Protein AF-A0A379XV44-F1 (afdb_monomer)

Organism: NCBI:txid59207

Radius of gyration: 12.47 Å; Cα contacts (8 Å, |Δi|>4): 58; chains: 1; bounding box: 31×23×30 Å

Foldseek 3Di:
DDDDPVPVRVVVVVQVVCQVVPQDKDFDDDPVCVVVRVVVNDGDIDHPPDPDPDD

Mean predicted aligned error: 5.56 Å

Nearest PDB structures (foldseek):
  8crv-assembly1_A-2  TM=8.193E-01  e=7.342E-02  Pseudomonas aeruginosa PAO1
  4jz7-assembly1_B  TM=9.569E-01  e=2.643E-01  Giardia lamblia ATCC 50803

pLDDT: mean 87.86, std 13.51, range [42.16, 97.81]

Sequence (55 aa):
MQFDAGSMGPKVTACAEFVSHCRGIAGIGSLADGQAILAGEKGTLIRCETADVDA

Structure (mmCIF, N/CA/C/O backbone):
data_AF-A0A379XV44-F1
#
_entry.id   AF-A0A379XV44-F1
#
loop_
_atom_site.group_PDB
_atom_site.id
_atom_site.type_symbol
_atom_site.label_atom_id
_atom_site.label_alt_id
_atom_site.label_comp_id
_atom_site.label_asym_id
_atom_site.label_entity_id
_atom_site.label_seq_id
_atom_site.pdbx_PDB_ins_code
_atom_site.Cartn_x
_atom_site.Cartn_y
_atom_site.Cartn_z
_atom_site.occupancy
_atom_site.B_iso_or_equiv
_atom_site.auth_seq_id
_atom_site.auth_comp_id
_atom_site.auth_asym_id
_atom_site.auth_atom_id
_atom_site.pdbx_PDB_model_num
ATOM 1 N N . MET A 1 1 ? -12.135 -5.930 -13.385 1.00 61.44 1 MET A N 1
ATOM 2 C CA . MET A 1 1 ? -11.170 -4.834 -13.628 1.00 61.44 1 MET A CA 1
ATOM 3 C C . MET A 1 1 ? -9.783 -5.458 -13.635 1.00 61.44 1 MET A C 1
ATOM 5 O O . MET A 1 1 ? -9.498 -6.209 -12.713 1.00 61.44 1 MET A O 1
ATOM 9 N N . GLN A 1 2 ? -8.980 -5.253 -14.680 1.00 84.12 2 GLN A N 1
ATOM 10 C CA . GLN A 1 2 ? -7.642 -5.850 -14.799 1.00 8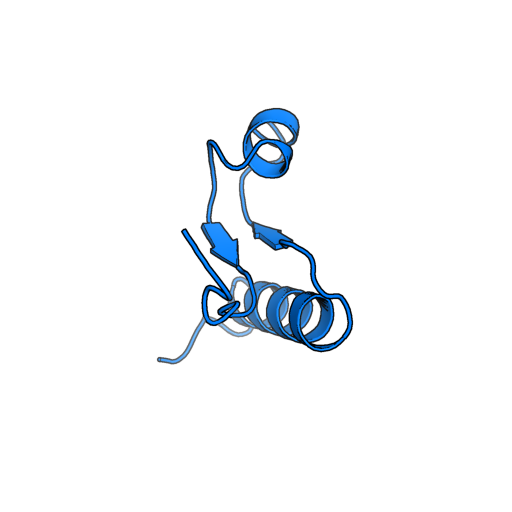4.12 2 GLN A CA 1
ATOM 11 C C . GLN A 1 2 ? -6.597 -4.774 -14.482 1.00 84.12 2 GLN A C 1
ATOM 13 O O . GLN A 1 2 ? -6.617 -3.714 -15.104 1.00 84.12 2 GLN A O 1
ATOM 18 N N . PHE A 1 3 ? -5.712 -5.029 -13.519 1.00 90.69 3 PHE A N 1
ATOM 19 C CA . PHE A 1 3 ? -4.579 -4.149 -13.220 1.00 90.69 3 PHE A CA 1
ATOM 20 C C . PHE A 1 3 ? -3.329 -4.600 -13.977 1.00 90.69 3 PHE A C 1
ATOM 22 O O . PHE A 1 3 ? -3.177 -5.781 -14.288 1.00 90.69 3 PHE A O 1
ATOM 29 N N . ASP A 1 4 ? -2.426 -3.657 -14.244 1.00 93.62 4 ASP A N 1
ATOM 30 C CA . ASP A 1 4 ? -1.151 -3.940 -14.900 1.00 93.62 4 ASP A CA 1
ATOM 31 C C . ASP A 1 4 ? -0.321 -4.961 -14.101 1.00 93.62 4 ASP A C 1
ATOM 33 O O . ASP A 1 4 ? -0.033 -4.755 -12.918 1.00 93.62 4 ASP A O 1
ATOM 37 N N . ALA A 1 5 ? 0.068 -6.060 -14.751 1.00 87.62 5 ALA A N 1
ATOM 38 C CA . ALA A 1 5 ? 0.739 -7.186 -14.104 1.00 87.62 5 ALA A CA 1
ATOM 39 C C . ALA A 1 5 ? 2.170 -6.863 -13.640 1.00 87.62 5 ALA A C 1
ATOM 41 O O . ALA A 1 5 ? 2.671 -7.517 -12.729 1.00 87.62 5 ALA A O 1
ATOM 42 N N . GLY A 1 6 ? 2.821 -5.854 -14.231 1.00 92.00 6 GLY A N 1
ATOM 43 C CA . GLY A 1 6 ? 4.177 -5.432 -13.870 1.00 92.00 6 GLY A CA 1
ATOM 44 C C . GLY A 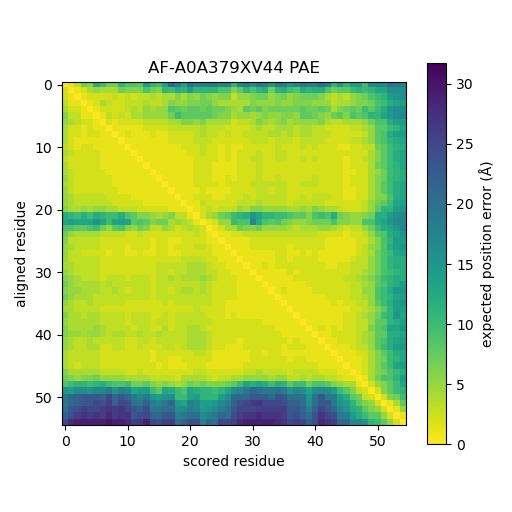1 6 ? 4.229 -4.423 -12.724 1.00 92.00 6 GLY A C 1
ATOM 45 O O . GLY A 1 6 ? 5.310 -4.102 -12.233 1.00 92.00 6 GLY A O 1
ATOM 46 N N . SER A 1 7 ? 3.083 -3.897 -12.286 1.00 91.62 7 SER A N 1
ATOM 47 C CA . SER A 1 7 ? 3.052 -2.799 -11.325 1.00 91.62 7 SE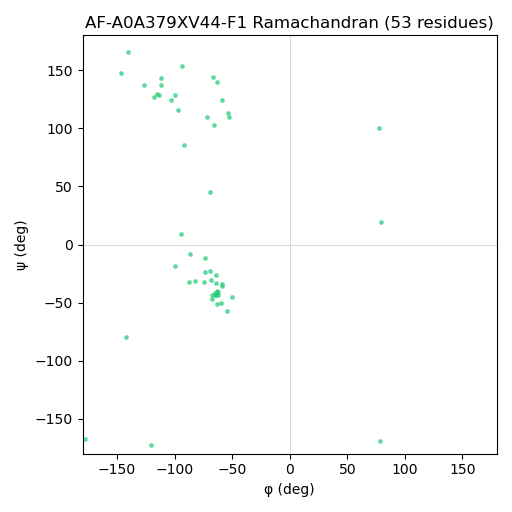R A CA 1
ATOM 48 C C . SER A 1 7 ? 1.921 -2.928 -10.311 1.00 91.62 7 SER A C 1
ATOM 50 O O . SER A 1 7 ? 2.180 -3.286 -9.161 1.00 91.62 7 SER A O 1
ATOM 52 N N . MET A 1 8 ? 0.693 -2.572 -10.675 1.00 93.75 8 MET A N 1
ATOM 53 C CA . MET A 1 8 ? -0.419 -2.451 -9.733 1.00 93.75 8 MET A CA 1
ATOM 54 C C . MET A 1 8 ? -1.083 -3.785 -9.409 1.00 93.75 8 MET A C 1
ATOM 56 O O . MET A 1 8 ? -1.517 -3.958 -8.276 1.00 93.75 8 MET A O 1
ATOM 60 N N . GLY A 1 9 ? -1.113 -4.739 -10.341 1.00 94.62 9 GLY A N 1
ATOM 61 C CA . GLY A 1 9 ? -1.692 -6.069 -10.135 1.00 94.62 9 GLY A CA 1
ATOM 62 C C . GLY A 1 9 ? -1.101 -6.783 -8.920 1.00 94.62 9 GLY A C 1
ATOM 63 O O . GLY A 1 9 ? -1.849 -7.065 -7.987 1.00 94.62 9 GLY A O 1
ATOM 64 N N . PRO A 1 10 ? 0.230 -6.977 -8.850 1.00 95.56 10 PRO A N 1
ATOM 65 C CA . PRO A 1 10 ? 0.861 -7.599 -7.687 1.00 95.56 10 PRO A CA 1
ATOM 66 C C . PRO A 1 10 ? 0.610 -6.845 -6.372 1.00 95.56 10 PRO A C 1
ATOM 68 O O . PRO A 1 10 ? 0.461 -7.478 -5.330 1.00 95.56 10 PRO A O 1
ATOM 71 N N . LYS A 1 11 ? 0.513 -5.504 -6.408 1.00 95.69 11 LYS A N 1
ATOM 72 C CA . LYS A 1 11 ? 0.229 -4.691 -5.211 1.00 95.69 11 LYS A CA 1
ATOM 73 C C . LYS A 1 11 ? -1.186 -4.935 -4.694 1.00 95.69 11 LYS A C 1
ATOM 75 O O . LYS A 1 11 ? -1.371 -5.160 -3.504 1.00 95.69 11 LYS A O 1
ATOM 80 N N . VAL A 1 12 ? -2.174 -4.918 -5.589 1.00 94.56 12 VAL A N 1
ATOM 81 C CA . VAL A 1 12 ? -3.575 -5.158 -5.226 1.00 94.56 12 VAL A CA 1
ATOM 82 C C . VAL A 1 12 ? -3.764 -6.588 -4.723 1.00 94.56 12 VAL A C 1
ATOM 84 O O . VAL A 1 12 ? -4.407 -6.765 -3.692 1.00 94.56 12 VAL A O 1
ATOM 87 N N . THR A 1 13 ? -3.165 -7.587 -5.382 1.00 94.50 13 THR A N 1
ATOM 88 C CA . THR A 1 13 ? -3.240 -8.992 -4.945 1.00 94.50 13 THR A CA 1
ATOM 89 C C . THR A 1 13 ? -2.672 -9.174 -3.540 1.00 94.50 13 THR A C 1
ATOM 91 O O . THR A 1 13 ? -3.365 -9.703 -2.678 1.00 94.50 13 THR A O 1
ATOM 94 N N . ALA A 1 14 ? -1.466 -8.665 -3.267 1.00 93.81 14 ALA A N 1
ATOM 95 C CA . ALA A 1 14 ? -0.850 -8.783 -1.944 1.00 93.81 14 ALA A CA 1
ATOM 96 C C . ALA A 1 14 ? -1.672 -8.084 -0.847 1.00 93.81 14 ALA A C 1
ATOM 98 O O . ALA A 1 14 ? -1.848 -8.622 0.245 1.00 93.81 14 ALA A O 1
ATOM 99 N N . CYS A 1 15 ? -2.217 -6.896 -1.129 1.00 94.44 15 CYS A N 1
ATOM 100 C CA . CYS A 1 15 ? -3.089 -6.206 -0.182 1.00 94.44 15 CYS A CA 1
ATOM 101 C C . CYS A 1 15 ? -4.393 -6.972 0.069 1.00 94.44 15 CYS A C 1
ATOM 103 O O . CYS A 1 15 ? -4.813 -7.068 1.219 1.00 94.44 15 CYS A O 1
ATOM 105 N N . ALA A 1 16 ? -5.017 -7.533 -0.972 1.00 92.56 16 ALA A N 1
ATOM 106 C CA . ALA A 1 16 ? -6.226 -8.346 -0.845 1.00 92.56 16 ALA A CA 1
ATOM 107 C C . ALA A 1 16 ? -5.976 -9.615 -0.011 1.00 92.56 16 ALA A C 1
ATOM 109 O O . ALA A 1 16 ? -6.767 -9.942 0.874 1.00 92.56 16 ALA A O 1
ATOM 110 N N . GLU A 1 17 ? -4.855 -10.303 -0.236 1.00 93.31 17 GLU A N 1
ATOM 111 C CA . GLU A 1 17 ? -4.432 -11.456 0.570 1.00 93.31 17 GLU A CA 1
ATOM 112 C C . GLU A 1 17 ? -4.167 -11.073 2.030 1.00 93.31 17 GLU A C 1
ATOM 114 O O . GLU A 1 17 ? -4.559 -11.799 2.942 1.00 93.31 17 GLU A O 1
ATOM 119 N N . PHE A 1 18 ? -3.549 -9.916 2.281 1.00 93.19 18 PHE A N 1
ATOM 120 C CA . PHE A 1 18 ? -3.326 -9.436 3.643 1.00 93.19 18 PHE A CA 1
ATOM 121 C C . PHE A 1 18 ? -4.644 -9.172 4.376 1.00 93.19 18 PHE A C 1
ATOM 123 O O . PHE A 1 18 ? -4.832 -9.681 5.475 1.00 93.19 18 PHE A O 1
ATOM 130 N N . VAL A 1 19 ? -5.568 -8.407 3.785 1.00 93.12 19 VAL A N 1
ATOM 131 C CA . VAL A 1 19 ? -6.825 -8.039 4.467 1.00 93.12 19 VAL A CA 1
ATOM 132 C C . VAL A 1 19 ? -7.817 -9.197 4.573 1.00 93.12 19 VAL A C 1
ATOM 134 O O . VAL A 1 19 ? -8.677 -9.192 5.444 1.00 93.12 19 VAL A O 1
ATOM 137 N N . SER A 1 20 ? -7.720 -10.200 3.699 1.00 90.25 20 SER A N 1
ATOM 138 C CA . SER A 1 20 ? -8.564 -11.396 3.798 1.00 90.25 20 SER A CA 1
ATOM 139 C C . SER A 1 20 ? -8.129 -12.317 4.939 1.00 90.25 20 SER A C 1
ATOM 141 O O . SER A 1 20 ? -8.979 -12.937 5.576 1.00 90.25 20 SER A O 1
ATOM 143 N N . HIS A 1 21 ? -6.830 -12.374 5.246 1.00 89.88 21 HIS A N 1
ATOM 144 C CA . HIS A 1 21 ? -6.313 -13.132 6.389 1.00 89.88 21 HIS A CA 1
ATOM 145 C C . HIS A 1 21 ? -6.299 -12.331 7.697 1.00 89.88 21 HIS A C 1
ATOM 147 O O . HIS A 1 21 ? -6.488 -12.894 8.776 1.00 89.88 21 HIS A O 1
ATOM 153 N N . CYS A 1 22 ? -6.093 -11.020 7.618 1.00 76.00 22 CYS A N 1
ATOM 154 C CA . CYS A 1 22 ? -6.018 -10.120 8.760 1.00 76.00 22 CYS A CA 1
ATOM 155 C C . CYS A 1 22 ? -7.206 -9.159 8.714 1.00 76.00 22 CYS A C 1
ATOM 157 O O . CYS A 1 22 ? -7.376 -8.467 7.721 1.00 76.00 22 CYS A O 1
ATOM 159 N N . ARG A 1 23 ? -7.977 -9.011 9.801 1.00 75.56 23 ARG A N 1
ATOM 160 C CA . ARG A 1 23 ? -9.061 -8.005 9.921 1.00 75.56 23 ARG A CA 1
ATOM 161 C C . ARG A 1 23 ? -8.540 -6.551 10.004 1.00 75.56 23 ARG A C 1
ATOM 163 O O . ARG A 1 23 ? -8.949 -5.791 10.875 1.00 75.56 23 ARG A O 1
ATOM 170 N N . GLY A 1 24 ? -7.588 -6.185 9.152 1.00 84.06 24 GLY A N 1
ATOM 171 C CA . GLY A 1 24 ? -6.900 -4.900 9.121 1.00 84.06 24 GLY A CA 1
ATOM 172 C C . GLY A 1 24 ? -7.074 -4.159 7.797 1.00 84.06 24 GLY A C 1
ATOM 173 O O . GLY A 1 24 ? -7.841 -4.558 6.920 1.00 84.06 24 GLY A O 1
ATOM 174 N N . ILE A 1 25 ? -6.338 -3.058 7.669 1.00 91.06 25 ILE A N 1
ATOM 175 C CA . ILE A 1 25 ? -6.318 -2.192 6.487 1.00 91.06 25 ILE A CA 1
ATOM 176 C C . ILE A 1 25 ? -4.942 -2.316 5.829 1.00 91.06 25 ILE A C 1
ATOM 178 O O . ILE A 1 25 ? -3.922 -2.313 6.517 1.00 91.06 25 ILE A O 1
ATOM 182 N N . ALA A 1 26 ? -4.912 -2.404 4.502 1.00 94.31 26 ALA A N 1
ATOM 183 C CA . ALA A 1 26 ? -3.702 -2.298 3.694 1.00 94.31 26 ALA A CA 1
ATOM 184 C C . ALA A 1 26 ? -3.732 -1.008 2.864 1.00 94.31 26 ALA A C 1
ATOM 186 O O . ALA A 1 26 ? -4.786 -0.610 2.372 1.00 94.31 26 ALA A O 1
ATOM 187 N N . GLY A 1 27 ? -2.579 -0.362 2.683 1.00 95.69 27 GLY A N 1
ATOM 188 C CA . GLY A 1 27 ? -2.465 0.893 1.942 1.00 95.69 27 GLY A CA 1
ATOM 189 C C . GLY A 1 27 ? -1.421 0.827 0.829 1.00 95.69 27 GLY A C 1
ATOM 190 O O . GLY A 1 27 ? -0.326 0.308 1.031 1.00 95.69 27 GLY A O 1
ATOM 191 N N . ILE A 1 28 ? -1.744 1.383 -0.341 1.00 96.69 28 ILE A N 1
ATOM 192 C CA . ILE A 1 28 ? -0.825 1.541 -1.477 1.00 96.69 28 ILE A CA 1
ATOM 193 C C . ILE A 1 28 ? -0.652 3.032 -1.771 1.00 96.69 28 ILE A C 1
ATOM 195 O O . ILE A 1 28 ? -1.629 3.742 -2.009 1.00 96.69 28 ILE A O 1
ATOM 199 N N . GLY A 1 29 ? 0.588 3.514 -1.820 1.00 95.81 29 GLY A N 1
ATOM 200 C CA . GLY A 1 29 ? 0.873 4.897 -2.190 1.00 95.81 29 GLY A CA 1
ATOM 201 C C . GLY A 1 29 ? 2.362 5.220 -2.229 1.00 95.81 29 GLY A C 1
ATOM 202 O O . GLY A 1 29 ? 3.206 4.324 -2.238 1.00 95.81 29 GLY A O 1
ATOM 203 N N . SER A 1 30 ? 2.670 6.516 -2.293 1.00 96.88 30 SER A N 1
ATOM 204 C CA . SER A 1 30 ? 4.045 7.020 -2.280 1.00 96.88 30 SER A CA 1
ATOM 205 C C . SER A 1 30 ? 4.716 6.753 -0.936 1.00 96.88 30 SER A C 1
ATOM 207 O O . SER A 1 30 ? 4.094 6.905 0.114 1.00 96.88 30 SER A O 1
ATOM 209 N N . LEU A 1 31 ? 6.015 6.445 -0.961 1.00 95.94 31 LEU A N 1
ATOM 210 C CA . LEU A 1 31 ? 6.806 6.268 0.256 1.00 95.94 31 LEU A CA 1
ATOM 211 C C . LEU A 1 31 ? 6.811 7.535 1.130 1.00 95.94 31 LEU A C 1
ATOM 213 O O . LEU A 1 31 ? 6.758 7.435 2.353 1.00 95.94 31 LEU A O 1
ATOM 217 N N . ALA A 1 32 ? 6.817 8.719 0.510 1.00 97.81 32 ALA A N 1
ATOM 218 C CA . ALA A 1 32 ? 6.791 9.998 1.222 1.00 97.81 32 ALA A CA 1
ATOM 219 C C . ALA A 1 32 ? 5.496 10.215 2.027 1.00 97.81 32 ALA A C 1
ATOM 221 O O . ALA A 1 32 ? 5.507 10.920 3.030 1.00 97.81 32 ALA A O 1
ATOM 222 N N . ASP A 1 33 ? 4.395 9.582 1.615 1.00 97.25 33 ASP A N 1
ATOM 223 C CA . ASP A 1 33 ? 3.098 9.666 2.289 1.00 97.25 33 ASP A CA 1
ATOM 224 C C . ASP A 1 33 ? 2.882 8.515 3.288 1.00 97.25 33 ASP A C 1
ATOM 226 O O . ASP A 1 33 ? 1.782 8.365 3.812 1.00 97.25 33 ASP A O 1
ATOM 230 N N . GLY A 1 34 ? 3.901 7.693 3.577 1.00 95.69 34 GLY A N 1
ATOM 231 C CA . GLY A 1 34 ? 3.762 6.452 4.349 1.00 95.69 34 GLY A CA 1
ATOM 232 C C . GLY A 1 34 ? 3.015 6.606 5.679 1.00 95.69 34 GLY A C 1
ATOM 233 O O . GLY A 1 34 ? 2.111 5.824 5.964 1.00 95.69 34 GLY A O 1
ATOM 234 N N . GLN A 1 35 ? 3.323 7.645 6.464 1.00 96.62 35 GLN A N 1
ATOM 235 C CA . GLN A 1 35 ? 2.609 7.916 7.720 1.00 96.62 35 GLN A CA 1
ATOM 236 C C . GLN A 1 35 ? 1.128 8.257 7.492 1.00 96.62 35 GLN A C 1
ATOM 238 O O . GLN A 1 35 ? 0.268 7.719 8.183 1.00 96.62 35 GLN A O 1
ATOM 243 N N . ALA A 1 36 ? 0.822 9.091 6.494 1.00 97.06 36 ALA A N 1
ATOM 244 C CA . ALA A 1 36 ? -0.551 9.463 6.155 1.00 97.06 36 ALA A CA 1
ATOM 245 C C . ALA A 1 36 ? -1.349 8.281 5.573 1.00 97.06 36 ALA A C 1
ATOM 247 O O . ALA A 1 36 ? -2.555 8.181 5.783 1.00 97.06 36 ALA A O 1
ATOM 248 N N . ILE A 1 37 ? -0.685 7.355 4.874 1.00 96.12 37 ILE A N 1
ATOM 249 C CA . ILE A 1 37 ? -1.300 6.114 4.384 1.00 96.12 37 ILE A CA 1
ATOM 250 C C . ILE A 1 37 ? -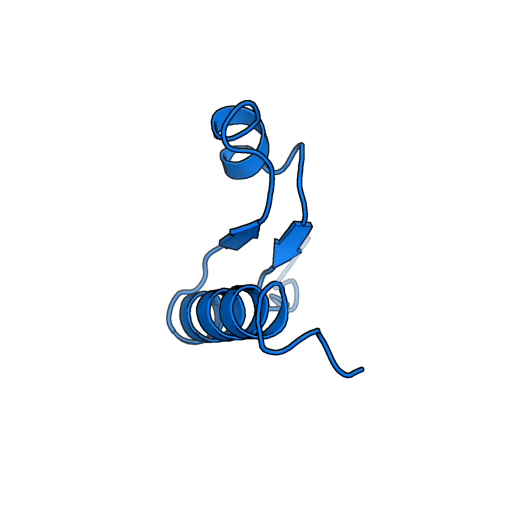1.660 5.197 5.558 1.00 96.12 37 ILE A C 1
ATOM 252 O O . ILE A 1 37 ? -2.765 4.662 5.593 1.00 96.12 37 ILE A O 1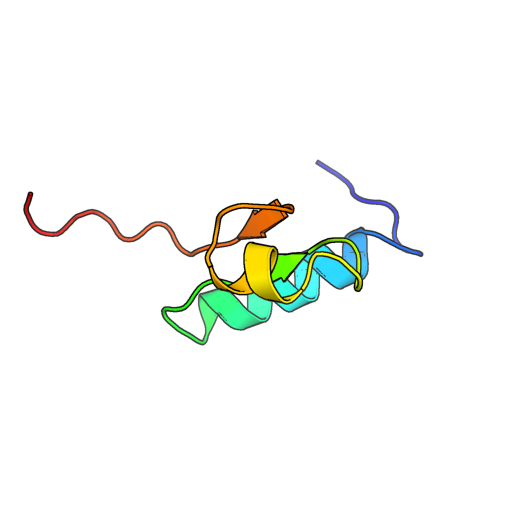
ATOM 256 N N . LEU A 1 38 ? -0.768 5.048 6.544 1.00 91.62 38 LEU A N 1
ATOM 257 C CA . LEU A 1 38 ? -1.049 4.266 7.755 1.00 91.62 38 LEU A CA 1
ATOM 258 C C . LEU A 1 38 ? -2.179 4.875 8.598 1.00 91.62 38 LEU A C 1
ATOM 260 O O . LEU A 1 38 ? -2.951 4.131 9.195 1.00 91.62 38 LEU A O 1
ATOM 264 N N . ALA A 1 39 ? -2.300 6.204 8.615 1.00 94.19 39 ALA A N 1
ATOM 265 C CA . ALA A 1 39 ? -3.410 6.912 9.256 1.00 94.19 39 ALA A CA 1
ATOM 266 C C . ALA A 1 39 ? -4.738 6.812 8.477 1.00 94.19 39 ALA A C 1
ATOM 268 O O . ALA A 1 39 ? -5.790 7.160 9.004 1.00 94.19 39 ALA A O 1
ATOM 269 N N . GLY A 1 40 ? -4.711 6.329 7.231 1.00 93.69 40 GLY A N 1
ATOM 270 C CA . GLY A 1 40 ? -5.893 6.238 6.376 1.00 93.69 40 GLY A CA 1
ATOM 271 C C . GLY A 1 40 ? -6.306 7.560 5.716 1.00 93.69 40 GLY A C 1
ATOM 272 O O . GLY A 1 40 ? -7.442 7.702 5.272 1.00 93.69 40 GLY A O 1
ATOM 273 N N . GLU A 1 41 ? -5.396 8.526 5.629 1.00 95.50 41 GLU A N 1
ATOM 274 C CA . GLU A 1 41 ? -5.659 9.872 5.102 1.00 95.50 41 GLU A CA 1
ATOM 275 C C . GLU A 1 41 ? -5.201 10.042 3.645 1.00 95.50 41 GLU A C 1
ATOM 277 O O . GLU A 1 41 ? -5.630 10.965 2.951 1.00 95.50 41 GLU A O 1
ATOM 282 N N . LYS A 1 42 ? -4.315 9.159 3.165 1.00 96.25 42 LYS A N 1
ATOM 283 C CA . LYS A 1 42 ? -3.765 9.189 1.803 1.00 96.25 42 LYS A CA 1
ATOM 284 C C . LYS A 1 42 ? -3.619 7.799 1.190 1.00 96.25 42 LYS A C 1
ATOM 286 O O . LYS A 1 42 ? -3.622 6.781 1.874 1.00 96.25 42 LYS A O 1
ATOM 291 N N . GLY A 1 43 ? -3.409 7.786 -0.127 1.00 95.50 43 GLY A N 1
ATOM 292 C CA . GLY A 1 43 ? -3.185 6.571 -0.906 1.00 95.50 43 GLY A CA 1
ATOM 293 C C . GLY A 1 43 ? -4.471 5.808 -1.214 1.00 95.50 43 GLY A C 1
ATOM 294 O O . GLY A 1 43 ? -5.580 6.310 -1.053 1.00 95.50 43 GLY A O 1
ATOM 295 N N . THR A 1 44 ? -4.309 4.586 -1.713 1.00 96.12 44 THR A N 1
ATOM 296 C CA . THR A 1 44 ? -5.406 3.641 -1.941 1.00 96.12 44 THR A CA 1
ATOM 297 C C . THR A 1 44 ? -5.490 2.696 -0.755 1.00 96.12 44 THR A C 1
ATOM 299 O O . THR A 1 44 ? -4.553 1.935 -0.517 1.00 96.12 44 THR A O 1
ATOM 302 N N . LEU A 1 45 ? -6.601 2.745 -0.025 1.00 95.06 45 LEU A N 1
ATOM 303 C CA . LEU A 1 45 ? -6.839 1.907 1.147 1.00 95.06 45 LEU A CA 1
ATOM 304 C C . LEU A 1 45 ?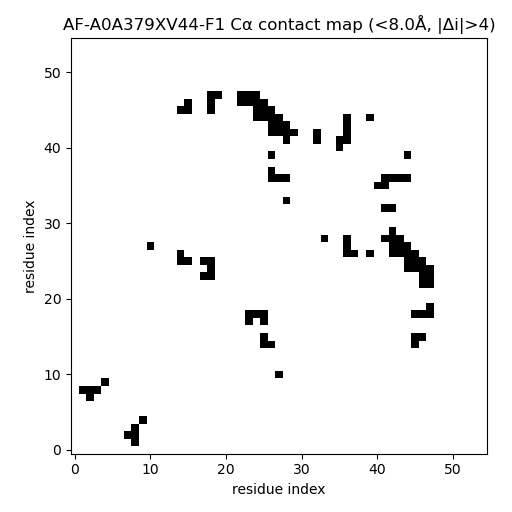 -7.731 0.730 0.775 1.00 95.06 45 LEU A C 1
ATOM 306 O O . LEU A 1 45 ? -8.803 0.898 0.194 1.00 95.06 45 LEU A O 1
ATOM 310 N N . ILE A 1 46 ? -7.282 -0.462 1.133 1.00 93.81 46 ILE A N 1
ATOM 311 C CA . ILE A 1 46 ? -7.968 -1.726 0.916 1.00 93.81 46 ILE A CA 1
ATOM 312 C C . ILE A 1 46 ? -8.299 -2.280 2.298 1.00 93.81 46 ILE A C 1
ATOM 314 O O . ILE A 1 46 ? -7.444 -2.330 3.181 1.00 93.81 46 ILE A O 1
ATOM 318 N N . ARG A 1 47 ? -9.554 -2.669 2.498 1.00 91.50 47 ARG A N 1
ATOM 319 C CA . ARG A 1 47 ? -10.071 -3.232 3.748 1.00 91.50 47 ARG A CA 1
ATOM 320 C C . ARG A 1 47 ? -11.145 -4.253 3.415 1.00 91.50 47 ARG A C 1
ATOM 322 O O . ARG A 1 47 ? -11.857 -4.074 2.426 1.00 91.50 47 ARG A O 1
ATOM 329 N N . CYS A 1 48 ? -11.268 -5.298 4.226 1.00 88.88 48 CYS A N 1
ATOM 330 C CA . CYS A 1 48 ? -12.477 -6.107 4.181 1.00 88.88 48 CYS A CA 1
ATOM 331 C C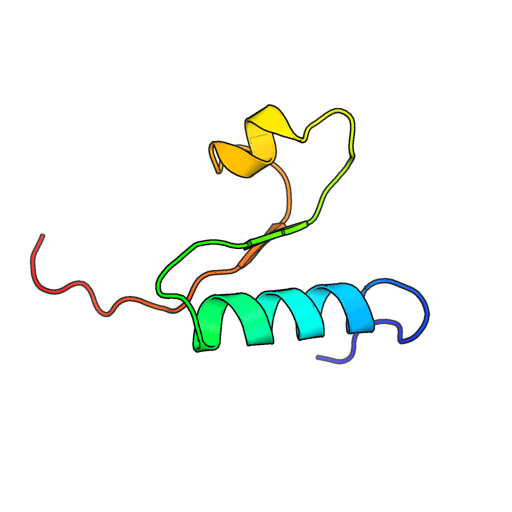 . CYS A 1 48 ? -13.659 -5.235 4.586 1.00 88.88 48 CYS A C 1
ATOM 333 O O . CYS A 1 48 ? -13.555 -4.405 5.490 1.00 88.88 48 CYS A O 1
ATOM 335 N N . GLU A 1 49 ? -14.775 -5.419 3.898 1.00 82.25 49 GLU A N 1
ATOM 336 C CA . GLU A 1 49 ? -16.028 -4.836 4.331 1.00 82.25 49 GLU A CA 1
ATOM 337 C C . GLU A 1 49 ? -16.405 -5.506 5.650 1.00 82.25 49 GLU A C 1
ATOM 339 O O . GLU A 1 49 ? -16.804 -6.670 5.700 1.00 82.25 49 GLU A O 1
ATOM 344 N N . THR A 1 50 ? -16.186 -4.795 6.750 1.00 63.84 50 THR A N 1
ATOM 345 C CA . THR A 1 50 ? -16.852 -5.130 7.996 1.00 63.84 50 THR A CA 1
ATOM 346 C C . THR A 1 50 ? -18.297 -4.722 7.764 1.00 63.84 50 THR A C 1
ATOM 348 O O . THR A 1 50 ? -18.571 -3.531 7.639 1.00 63.84 50 THR A O 1
ATOM 351 N N . ALA A 1 51 ? -19.210 -5.691 7.645 1.00 56.88 51 ALA A N 1
ATOM 352 C CA . ALA A 1 51 ? -20.608 -5.389 7.906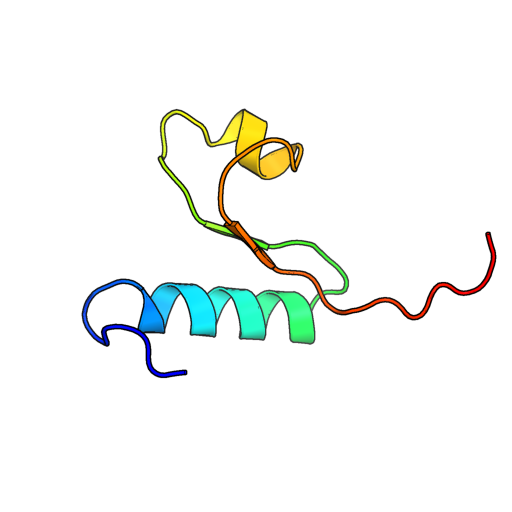 1.00 56.88 51 ALA A CA 1
ATOM 353 C C . ALA A 1 51 ? -20.618 -4.770 9.301 1.00 56.88 51 ALA A C 1
ATOM 355 O O . ALA A 1 51 ? -20.181 -5.412 10.258 1.00 56.88 51 ALA A O 1
ATOM 356 N N . ASP A 1 52 ? -20.955 -3.491 9.363 1.00 53.66 52 ASP A N 1
ATOM 357 C CA . ASP A 1 52 ? -21.076 -2.766 10.607 1.00 53.66 52 ASP A CA 1
ATOM 358 C C . ASP A 1 52 ? -22.016 -3.567 11.519 1.00 53.66 52 ASP A C 1
ATOM 360 O O . ASP A 1 52 ? -23.190 -3.768 11.208 1.00 53.66 52 ASP A O 1
ATOM 364 N N . VAL A 1 53 ? -21.452 -4.153 12.576 1.00 59.81 53 VAL A N 1
ATOM 365 C CA . VAL A 1 53 ? -22.243 -4.672 13.685 1.00 59.81 53 VAL A CA 1
ATOM 366 C C . VAL A 1 53 ? -22.317 -3.502 14.654 1.00 59.81 53 VAL A C 1
ATOM 368 O O . VAL A 1 53 ? -21.468 -3.374 15.533 1.00 59.81 53 VAL A O 1
ATOM 371 N N . ASP A 1 54 ? -23.306 -2.649 14.392 1.00 48.81 54 ASP A N 1
ATOM 372 C CA . ASP A 1 54 ? -23.809 -1.547 15.214 1.00 48.81 54 ASP A CA 1
ATOM 373 C C . ASP A 1 54 ? -22.993 -0.231 15.257 1.00 48.81 54 ASP A C 1
ATOM 375 O O . ASP A 1 54 ? -22.097 -0.069 16.091 1.00 48.81 54 ASP A O 1
ATOM 379 N N . ALA A 1 55 ? -23.440 0.768 14.479 1.00 42.16 55 ALA A N 1
ATOM 380 C CA . ALA A 1 55 ? -23.485 2.201 14.820 1.00 42.16 55 ALA A CA 1
ATOM 381 C C . ALA A 1 55 ? -24.498 3.002 13.970 1.00 42.16 55 ALA A C 1
ATOM 383 O O . ALA A 1 55 ? -24.281 3.182 12.749 1.00 42.16 55 ALA A O 1
#

Solvent-accessible surface area (backbone atoms only — not comparable to full-atom values): 3519 Å² total; per-residue (Å²): 138,88,60,53,75,92,60,55,30,59,52,53,51,54,40,51,56,47,22,74,77,34,102,46,76,33,65,49,68,59,78,92,45,45,69,42,26,76,72,69,77,40,66,50,75,46,59,61,86,71,77,78,86,80,133

InterPro domains:
  IPR003964 Carbamate kinase [PTHR30409] (2-48)
  IPR036393 Acetylglutamate kinase-like superfamily [G3DSA:3.40.1160.10] (1-48)

Secondary structure (DSSP, 8-state):
-PPPTTTHHHHHHHHHHHHHHSSSEEEE--GGGH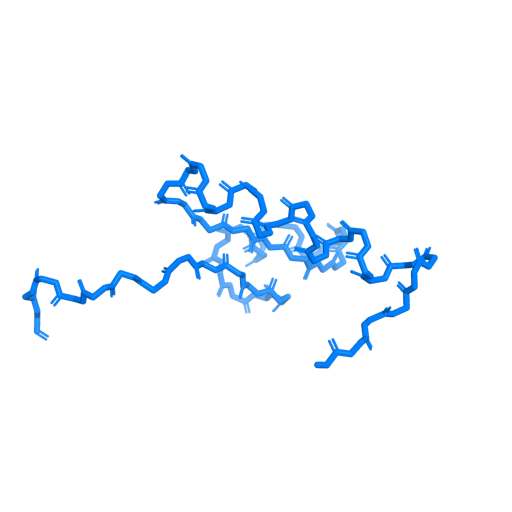HHHHTTSSSEEEE-----S--